Protein AF-A0A7S3IF68-F1 (afdb_monomer)

pLDDT: mean 90.4, std 16.05, range [33.84, 98.62]

Organism: NCBI:txid197538

Solvent-accessible surface area (backbone atoms only — not comparable to full-atom values): 8058 Å² total; per-residue (Å²): 112,48,78,44,97,86,57,27,38,36,46,51,42,72,51,96,93,30,43,21,48,57,33,36,39,38,42,70,85,66,21,35,43,34,28,32,25,55,80,65,42,53,31,37,77,64,25,38,39,37,39,54,91,62,58,28,28,38,41,24,22,25,54,96,71,25,38,25,48,69,28,38,36,23,40,52,85,76,47,31,39,38,41,28,26,26,50,82,66,24,40,22,47,60,34,38,41,37,39,77,86,22,44,31,44,33,34,37,25,53,84,61,39,81,45,85,76,69,49,76,50,72,55,81,54,62,70,60,48,51,50,55,52,52,59,45,65,49,90,59,84,72,83,76,75,78,83,84,80,88,79,134

Foldseek 3Di:
DDQDPQRKDKDADDDPNFHAQWIKIAHPLGKIKTAGDDRNFGWDAFIWTADPVQRKIKTGGDDRNEAAQWIWIQGPVQRKIKTGGDDRNEHAQWIWIAHLQFKIWTAGDDRNDHDDDIDIDGDPDNVVSVVVSCVSSDPDPPVVPPPPDDDD

Sequence (152 aa):
MLLYPNGDIYFGQQSQFTKHGYGKLIKISGGFLEGTWDEDKFSGSHCRIFDEETGNLYVGPIEEGKKSGHGRLYDAENDEVYEGEFENDKKSGEGRLIKRNGQILKGNFHNNFLEGNVTKDTITNKKQIDVIFTNAKAQNNLYLAVNKEGGQ

Secondary structure (DSSP, 8-state):
-EE-TTS-EEEEEEETTEEEEEEEEE-TTS-EEEEEEETTEEEEEEEEEE-TTT--EEEEEEETTEE-EEEEEEETTTTEEEEEEEETTEEEEEEEEEETTSEEEEEEEETTEEEEEEEEEE---HHHHHHHHHHHT--SSGGGSSS-----

Radius of gyration: 16.96 Å; Cα contacts (8 Å, |Δi|>4): 343; chains: 1; bounding box: 49×30×43 Å

InterPro domains:
  IPR003409 MORN repeat [PF02493] (19-31)
  IPR003409 MORN repeat [PF02493] (63-76)
  IPR003409 MORN repeat [PF02493] (82-103)
  IPR003409 MORN repeat [SM00698] (8-29)
  IPR003409 MORN repeat [SM00698] (56-77)
  IPR003409 MORN repeat [SM00698] (80-101)

Mean predicted aligned error: 6.04 Å

Nearest PDB structures (foldseek):
  6t4d-assembly1_A-2  TM=9.020E-01  e=1.162E-09  Plasmodium falciparum
  6t69-assembly1_A-2  TM=8.379E-01  e=1.528E-09  Toxoplasma gondii VEG
  7jtk-assembly1_T  TM=9.045E-01  e=2.223E-08  Chlamydomonas reinhardtii
  7sqc-assembly1_V0  TM=8.569E-01  e=7.004E-08  Chlamydomonas reinhardtii
  7jr9-assembly1_E  TM=8.753E-01  e=3.811E-07  Chlamydomonas reinhardtii

Structure (mmCIF, N/CA/C/O backbone):
data_AF-A0A7S3IF68-F1
#
_entry.id   AF-A0A7S3IF68-F1
#
loop_
_atom_site.group_PDB
_atom_site.id
_atom_site.type_symbol
_atom_site.label_atom_id
_atom_site.label_alt_id
_atom_site.label_comp_id
_atom_site.label_asym_id
_atom_site.label_entity_id
_atom_site.label_seq_id
_ato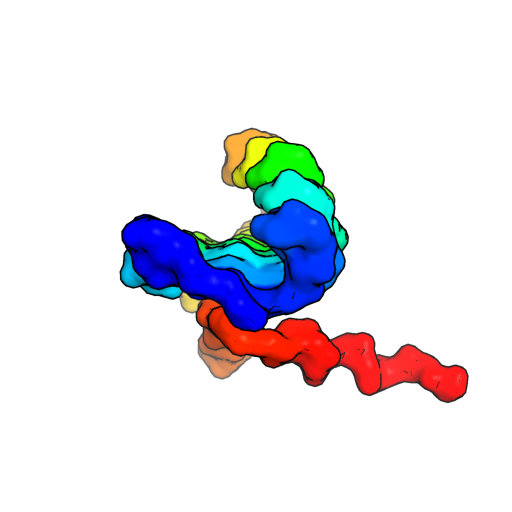m_site.pdbx_PDB_ins_code
_atom_site.Cartn_x
_atom_site.Cartn_y
_atom_site.Cartn_z
_atom_site.occupancy
_atom_site.B_iso_or_equiv
_atom_site.auth_seq_id
_atom_site.auth_comp_id
_atom_site.auth_asym_id
_atom_site.auth_atom_id
_atom_site.pdbx_PDB_model_num
ATOM 1 N N . MET A 1 1 ? 7.267 -11.059 -21.637 1.00 83.31 1 MET A N 1
ATOM 2 C CA . MET A 1 1 ? 7.874 -11.234 -20.297 1.00 83.31 1 MET A CA 1
ATOM 3 C C . MET A 1 1 ? 9.318 -10.761 -20.372 1.00 83.31 1 MET A C 1
ATOM 5 O O . MET A 1 1 ? 9.945 -11.039 -21.386 1.00 83.31 1 MET A O 1
ATOM 9 N N . LEU A 1 2 ? 9.820 -10.038 -19.369 1.00 85.94 2 LEU A N 1
ATOM 10 C CA . LEU A 1 2 ? 11.242 -9.692 -19.210 1.00 85.94 2 LEU A CA 1
ATOM 11 C C . LEU A 1 2 ? 11.742 -10.270 -17.887 1.00 85.94 2 LEU A C 1
ATOM 13 O O . LEU A 1 2 ? 11.037 -10.163 -16.887 1.00 85.94 2 LEU A O 1
ATOM 17 N N . LEU A 1 3 ? 12.935 -10.861 -17.890 1.00 90.00 3 LEU A N 1
ATOM 18 C CA . LEU A 1 3 ? 13.648 -11.292 -16.689 1.00 90.00 3 LEU A CA 1
ATOM 19 C C . LEU A 1 3 ? 14.854 -10.371 -16.508 1.00 90.00 3 LEU A C 1
ATOM 21 O O . LEU A 1 3 ? 15.701 -10.286 -17.398 1.00 90.00 3 LEU A O 1
ATOM 25 N N . TYR A 1 4 ? 14.913 -9.673 -15.382 1.00 89.00 4 TYR A N 1
ATOM 26 C CA . TYR A 1 4 ? 16.005 -8.764 -15.063 1.00 89.00 4 TYR A CA 1
ATOM 27 C C . TYR A 1 4 ? 17.165 -9.510 -14.385 1.00 89.00 4 TYR A C 1
ATOM 29 O O . TYR A 1 4 ? 16.940 -10.523 -13.722 1.00 89.00 4 TYR A O 1
ATOM 37 N N . PRO A 1 5 ? 18.415 -9.015 -14.493 1.00 93.06 5 PRO A N 1
ATOM 38 C CA . PRO A 1 5 ? 19.575 -9.650 -13.857 1.00 93.06 5 PRO A CA 1
ATOM 39 C C . PRO A 1 5 ? 19.471 -9.789 -12.333 1.00 93.06 5 PRO A C 1
ATOM 41 O O . PRO A 1 5 ? 20.083 -10.682 -11.758 1.00 93.06 5 PRO A O 1
ATOM 44 N N . ASN A 1 6 ? 18.694 -8.921 -11.680 1.00 91.69 6 ASN A N 1
ATOM 45 C CA . ASN A 1 6 ? 18.418 -8.991 -10.244 1.00 91.69 6 ASN A CA 1
ATOM 46 C C . ASN A 1 6 ? 17.374 -10.065 -9.872 1.00 91.69 6 ASN A C 1
ATOM 48 O O . ASN A 1 6 ? 17.084 -10.232 -8.693 1.00 91.69 6 ASN A O 1
ATOM 52 N N . GLY A 1 7 ? 16.819 -10.782 -10.854 1.00 93.25 7 GLY A N 1
ATOM 53 C CA . GLY A 1 7 ? 15.803 -11.814 -10.660 1.00 93.25 7 GLY A CA 1
ATOM 54 C C . GLY A 1 7 ? 14.359 -11.316 -10.735 1.00 93.25 7 GLY A C 1
ATOM 55 O O . GLY A 1 7 ? 13.446 -12.138 -10.677 1.00 93.25 7 GLY A O 1
ATOM 56 N N . ASP A 1 8 ? 14.128 -10.010 -10.901 1.00 95.50 8 ASP A N 1
ATOM 57 C CA . ASP A 1 8 ? 12.778 -9.469 -11.058 1.00 95.50 8 ASP A CA 1
ATOM 58 C C . ASP A 1 8 ? 12.175 -9.876 -12.406 1.00 95.50 8 ASP A C 1
ATOM 60 O O . ASP A 1 8 ? 12.866 -10.000 -13.422 1.00 95.50 8 ASP A O 1
ATOM 64 N N . ILE A 1 9 ? 10.855 -10.041 -12.434 1.00 94.62 9 ILE A N 1
ATOM 65 C CA . ILE A 1 9 ? 10.129 -10.487 -13.622 1.00 94.62 9 ILE A CA 1
ATOM 66 C C . ILE A 1 9 ? 9.055 -9.473 -13.976 1.00 94.62 9 ILE A C 1
ATOM 68 O O . ILE A 1 9 ? 8.224 -9.115 -13.149 1.00 94.62 9 ILE A O 1
ATOM 72 N N . TYR A 1 10 ? 9.018 -9.051 -15.235 1.00 93.50 10 TYR A N 1
ATOM 73 C CA . TYR A 1 10 ? 7.978 -8.173 -15.756 1.00 93.50 10 TYR A CA 1
ATOM 74 C C . TYR A 1 10 ? 7.080 -8.869 -16.784 1.00 93.50 10 TYR A C 1
ATOM 76 O O . TYR A 1 10 ? 7.548 -9.467 -17.760 1.00 93.50 10 TYR A O 1
ATOM 84 N N . PHE A 1 11 ? 5.771 -8.718 -16.604 1.00 93.25 11 PHE A N 1
ATOM 85 C CA . PHE A 1 11 ? 4.714 -9.149 -17.515 1.00 93.25 11 PHE A CA 1
ATOM 86 C C . PHE A 1 11 ? 3.938 -7.927 -18.005 1.00 93.25 11 PHE A C 1
ATOM 88 O O . PHE A 1 11 ? 3.200 -7.321 -17.240 1.00 93.25 11 PHE A O 1
ATOM 95 N N . GLY A 1 12 ? 4.063 -7.563 -19.276 1.00 91.94 12 GLY A N 1
ATOM 96 C CA . GLY A 1 12 ? 3.358 -6.406 -19.822 1.00 91.94 12 GLY A CA 1
ATOM 97 C C . GLY A 1 12 ? 3.815 -6.069 -21.229 1.00 91.94 12 GLY A C 1
ATOM 98 O O . GLY A 1 12 ? 4.546 -6.853 -21.850 1.00 91.94 12 GLY A O 1
ATOM 99 N N . GLN A 1 13 ? 3.366 -4.916 -21.721 1.00 89.38 13 GLN A N 1
ATOM 100 C CA . GLN A 1 13 ? 3.767 -4.423 -23.035 1.00 89.38 13 GLN A CA 1
ATOM 101 C C . GLN A 1 13 ? 5.220 -3.931 -22.990 1.00 89.38 13 GLN A C 1
ATOM 103 O O . GLN A 1 13 ? 5.778 -3.609 -21.940 1.00 89.38 13 GLN A O 1
ATOM 108 N N . GLN A 1 14 ? 5.879 -3.961 -24.141 1.00 85.88 14 GLN A N 1
ATOM 109 C CA . GLN A 1 14 ? 7.293 -3.629 -24.263 1.00 85.88 14 GLN A CA 1
ATOM 110 C C . GLN A 1 14 ? 7.472 -2.764 -25.501 1.00 85.88 14 GLN A C 1
ATOM 112 O O . GLN A 1 14 ? 6.858 -3.033 -26.534 1.00 85.88 14 GLN A O 1
ATOM 117 N N . SER A 1 15 ? 8.326 -1.755 -25.400 1.00 86.00 15 SER A N 1
ATOM 118 C CA . SER A 1 15 ? 8.754 -0.938 -26.532 1.00 86.00 15 SER A CA 1
ATOM 119 C C . SER A 1 15 ? 10.243 -0.675 -26.383 1.00 86.00 15 SER A C 1
ATOM 121 O O . SER A 1 15 ? 10.687 -0.355 -25.291 1.00 86.00 15 SER A O 1
ATOM 123 N N . GLN A 1 16 ? 11.031 -0.870 -27.443 1.00 82.00 16 GLN A N 1
ATOM 124 C CA . GLN A 1 16 ? 12.480 -0.600 -27.439 1.00 82.00 16 GLN A CA 1
ATOM 125 C C . GLN A 1 16 ? 13.231 -1.139 -26.199 1.00 82.00 16 GLN A C 1
ATOM 127 O O . GLN A 1 16 ? 14.092 -0.468 -25.641 1.00 82.00 16 GLN A O 1
ATOM 132 N N . PHE A 1 17 ? 12.910 -2.366 -25.774 1.00 81.25 17 PHE A N 1
ATOM 133 C CA . PHE A 1 17 ? 13.511 -3.043 -24.612 1.00 81.25 17 PHE A CA 1
ATOM 134 C C . PHE A 1 17 ? 13.198 -2.438 -23.229 1.00 81.25 17 PHE A C 1
ATOM 136 O O . PHE A 1 17 ? 13.738 -2.921 -22.235 1.00 81.25 17 PHE A O 1
ATOM 143 N N . THR A 1 18 ? 12.293 -1.462 -23.135 1.00 87.25 18 THR A N 1
ATOM 144 C CA . THR A 1 18 ? 11.797 -0.906 -21.865 1.00 87.25 18 THR A CA 1
ATOM 145 C C . THR A 1 18 ? 10.365 -1.365 -21.572 1.00 87.25 18 THR A C 1
ATOM 147 O O . THR A 1 18 ? 9.634 -1.837 -22.458 1.00 87.25 18 THR A O 1
ATOM 150 N N . LYS A 1 19 ? 9.956 -1.271 -20.299 1.00 89.88 19 LYS A N 1
ATOM 151 C CA . LYS A 1 19 ? 8.565 -1.504 -19.880 1.00 89.88 19 LYS A CA 1
ATOM 152 C C . LYS A 1 19 ? 7.682 -0.395 -20.439 1.00 89.88 19 LYS A C 1
ATOM 154 O O . LYS A 1 19 ? 8.001 0.781 -20.275 1.00 89.88 19 LYS A O 1
ATOM 159 N N . HIS A 1 20 ? 6.561 -0.775 -21.043 1.00 92.94 20 HIS A N 1
ATOM 160 C CA . HIS A 1 20 ? 5.616 0.170 -21.623 1.00 92.94 20 HIS A CA 1
ATOM 161 C C . HIS A 1 20 ? 4.173 -0.314 -21.434 1.00 92.94 20 HIS A C 1
ATOM 163 O O . HIS A 1 20 ? 3.925 -1.505 -21.256 1.00 92.94 20 HIS A O 1
ATOM 169 N N . GLY A 1 21 ? 3.209 0.603 -21.488 1.00 93.06 21 GLY A N 1
ATOM 170 C CA . GLY A 1 21 ? 1.788 0.301 -21.345 1.00 93.06 21 GLY A CA 1
ATOM 171 C C . GLY A 1 21 ? 1.455 -0.383 -20.019 1.00 93.06 21 GLY A C 1
ATOM 172 O O . GLY A 1 21 ? 2.162 -0.247 -19.025 1.00 93.06 21 GLY A O 1
ATOM 173 N N . TYR A 1 22 ? 0.350 -1.125 -19.976 1.00 94.06 22 TYR A N 1
ATOM 174 C CA . TYR A 1 22 ? -0.034 -1.831 -18.754 1.00 94.06 22 TYR A CA 1
ATOM 175 C C . TYR A 1 22 ? 0.843 -3.067 -18.520 1.00 94.06 22 TYR A C 1
ATOM 177 O O . TYR A 1 22 ? 1.079 -3.863 -19.437 1.00 94.06 22 TYR A O 1
ATOM 185 N N . GLY A 1 23 ? 1.280 -3.265 -17.277 1.00 94.50 23 GLY A N 1
ATOM 186 C CA . GLY A 1 23 ? 2.041 -4.443 -16.890 1.00 94.50 23 GLY A CA 1
ATOM 187 C C . GLY A 1 23 ? 2.260 -4.591 -15.390 1.00 94.50 23 GLY A C 1
ATOM 188 O O . GLY A 1 23 ? 1.985 -3.693 -14.593 1.00 94.50 23 GLY A O 1
ATOM 189 N N . LYS A 1 24 ? 2.795 -5.751 -15.019 1.00 95.44 24 LYS A N 1
ATOM 190 C CA . LYS A 1 24 ? 3.098 -6.171 -13.657 1.00 95.44 24 LYS A CA 1
ATOM 191 C C . LYS A 1 24 ? 4.571 -6.539 -13.527 1.00 95.44 24 LYS A C 1
ATOM 193 O O . LYS A 1 24 ? 5.038 -7.466 -14.184 1.00 95.44 24 LYS A O 1
ATOM 198 N N . LEU A 1 25 ? 5.283 -5.823 -12.666 1.00 95.50 25 LEU A N 1
ATOM 199 C CA . LEU A 1 25 ? 6.625 -6.149 -12.198 1.00 95.50 25 LEU A CA 1
ATOM 200 C C . LEU A 1 25 ? 6.508 -6.928 -10.886 1.00 95.50 25 LEU A C 1
ATOM 202 O O . LEU A 1 25 ? 5.930 -6.428 -9.925 1.00 95.50 25 LEU A O 1
ATOM 206 N N . ILE A 1 26 ? 7.058 -8.132 -10.848 1.00 95.44 26 ILE A N 1
ATOM 207 C CA . ILE A 1 26 ? 7.184 -8.977 -9.663 1.00 95.44 26 ILE A CA 1
ATOM 208 C C . ILE A 1 26 ? 8.637 -8.900 -9.217 1.00 95.44 26 ILE A C 1
ATOM 210 O O . ILE A 1 26 ? 9.542 -9.211 -9.995 1.00 95.44 26 ILE A O 1
ATOM 214 N N . LYS A 1 27 ? 8.852 -8.471 -7.977 1.00 95.19 27 LYS A N 1
ATOM 215 C CA . LYS A 1 27 ? 10.178 -8.422 -7.374 1.00 95.19 27 LYS A CA 1
ATOM 216 C C . LYS A 1 27 ? 10.551 -9.801 -6.856 1.00 95.19 27 LYS A C 1
ATOM 218 O O . LYS A 1 27 ? 9.704 -10.480 -6.278 1.00 95.19 27 LYS A O 1
ATOM 223 N N . ILE A 1 28 ? 11.818 -10.189 -6.974 1.00 94.38 28 ILE A N 1
ATOM 224 C CA . ILE A 1 28 ? 12.299 -11.449 -6.380 1.00 94.38 28 ILE A CA 1
ATOM 225 C C . ILE A 1 28 ? 12.137 -11.473 -4.854 1.00 94.38 28 ILE A C 1
ATOM 227 O O . ILE A 1 28 ? 12.025 -12.541 -4.260 1.00 94.38 28 ILE A O 1
ATOM 231 N N . SER A 1 29 ? 12.072 -10.294 -4.224 1.00 92.31 29 SER A N 1
ATOM 232 C CA . SER A 1 29 ? 11.779 -10.171 -2.800 1.00 92.31 29 SER A CA 1
ATOM 233 C C . SER A 1 29 ? 10.364 -10.614 -2.428 1.00 92.31 29 SER A C 1
ATOM 235 O O . SER A 1 29 ? 10.158 -10.891 -1.262 1.00 92.31 29 SER A O 1
ATOM 237 N N . GLY A 1 30 ? 9.416 -10.691 -3.373 1.00 92.38 30 GLY A N 1
ATOM 238 C CA . GLY A 1 30 ? 8.014 -11.081 -3.145 1.00 92.38 30 GLY A CA 1
ATOM 239 C C . GLY A 1 30 ? 6.996 -9.983 -3.479 1.00 92.38 30 GLY A C 1
ATOM 240 O O . GLY A 1 30 ? 5.853 -10.273 -3.833 1.00 92.38 30 GLY A O 1
ATOM 241 N N . GLY A 1 31 ? 7.418 -8.714 -3.449 1.00 96.19 31 GLY A N 1
ATOM 242 C CA . GLY A 1 31 ? 6.558 -7.566 -3.748 1.00 96.19 31 GLY A CA 1
ATOM 243 C C . GLY A 1 31 ? 6.176 -7.451 -5.229 1.00 96.19 31 GLY A C 1
ATOM 244 O O . GLY A 1 31 ? 6.773 -8.086 -6.101 1.00 96.19 31 GLY A O 1
ATOM 245 N N . PHE A 1 32 ? 5.214 -6.584 -5.553 1.00 96.44 32 PHE A N 1
ATOM 246 C CA . PHE A 1 32 ? 4.882 -6.285 -6.950 1.00 96.44 32 PHE A CA 1
ATOM 247 C C . PHE A 1 32 ? 4.414 -4.848 -7.184 1.00 96.44 32 PHE A C 1
ATOM 249 O O . PHE A 1 32 ? 3.907 -4.181 -6.283 1.00 96.44 32 PHE A O 1
ATOM 256 N N . LEU A 1 33 ? 4.550 -4.402 -8.434 1.00 96.25 33 LEU A N 1
ATOM 257 C CA . LEU A 1 33 ? 3.974 -3.172 -8.972 1.00 96.25 33 LEU A CA 1
ATOM 258 C C . LEU A 1 33 ? 3.160 -3.531 -10.215 1.00 96.25 33 LEU A C 1
ATOM 260 O O . LEU A 1 33 ? 3.697 -4.096 -11.163 1.00 96.25 33 LEU A O 1
ATOM 264 N N . GLU A 1 34 ? 1.872 -3.224 -10.220 1.00 96.06 34 GLU A N 1
ATOM 265 C CA . GLU A 1 34 ? 0.949 -3.506 -11.322 1.00 96.06 34 GLU A CA 1
ATOM 266 C C . GLU A 1 34 ? 0.217 -2.219 -11.703 1.00 96.06 34 GLU A C 1
ATOM 268 O O . GLU A 1 34 ? -0.371 -1.573 -10.841 1.00 96.06 34 GLU A O 1
ATOM 273 N N . G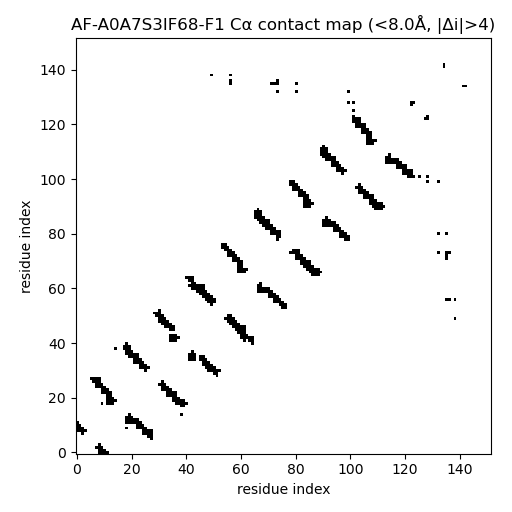LY A 1 35 ? 0.287 -1.813 -12.970 1.00 95.38 35 GLY A N 1
ATOM 274 C CA . GLY A 1 35 ? -0.165 -0.491 -13.415 1.00 95.38 35 GLY A CA 1
ATOM 275 C C . GLY A 1 35 ? 0.415 -0.113 -14.777 1.00 95.38 35 GLY A C 1
ATOM 276 O O . GLY A 1 35 ? 0.824 -0.992 -15.542 1.00 95.38 35 GLY A O 1
ATOM 277 N N . THR A 1 36 ? 0.446 1.184 -15.084 1.00 95.25 36 THR A N 1
ATOM 278 C CA . THR A 1 36 ? 0.957 1.692 -16.363 1.00 95.25 36 THR A CA 1
ATOM 279 C C . THR A 1 36 ? 2.452 2.001 -16.275 1.00 95.25 36 THR A C 1
ATOM 281 O O . THR A 1 36 ? 2.973 2.447 -15.253 1.00 95.25 36 THR A O 1
ATOM 284 N N . TRP A 1 37 ? 3.146 1.730 -17.372 1.00 94.56 37 TRP A N 1
ATOM 285 C CA . TRP A 1 37 ? 4.572 1.935 -17.548 1.00 94.56 37 TRP A CA 1
ATOM 286 C C . TRP A 1 37 ? 4.810 2.804 -18.781 1.00 94.56 37 TRP A C 1
ATOM 288 O O . TRP A 1 37 ? 4.195 2.579 -19.823 1.00 94.56 37 TRP A O 1
ATOM 298 N N . ASP A 1 38 ? 5.715 3.764 -18.669 1.00 93.19 38 ASP A N 1
ATOM 299 C CA . ASP A 1 38 ? 6.194 4.589 -19.778 1.00 93.19 38 ASP A CA 1
ATOM 300 C C . ASP A 1 38 ? 7.713 4.715 -19.668 1.00 93.19 38 ASP A C 1
ATOM 302 O O . ASP A 1 38 ? 8.217 5.296 -18.708 1.00 93.19 38 ASP A O 1
ATOM 306 N N . GLU A 1 39 ? 8.440 4.085 -20.592 1.00 91.00 39 GLU A N 1
ATOM 307 C CA . GLU A 1 39 ? 9.909 4.024 -20.584 1.00 91.00 39 GLU A CA 1
ATOM 308 C C . GLU A 1 39 ? 10.483 3.689 -19.191 1.00 91.00 39 GLU A C 1
ATOM 310 O O . GLU A 1 39 ? 11.273 4.434 -18.614 1.00 91.00 39 GLU A O 1
ATOM 315 N N . ASP A 1 40 ? 10.035 2.566 -18.617 1.00 90.75 40 ASP A N 1
ATOM 316 C CA . ASP A 1 40 ? 10.380 2.093 -17.263 1.00 90.75 40 ASP A CA 1
ATOM 317 C C . ASP A 1 40 ? 9.874 2.935 -16.076 1.00 90.75 40 ASP A C 1
ATOM 319 O O . ASP A 1 40 ? 10.015 2.494 -14.929 1.00 90.75 40 ASP A O 1
ATOM 323 N N . LYS A 1 41 ? 9.211 4.073 -16.304 1.00 92.88 41 LYS A N 1
ATOM 324 C CA . LYS A 1 41 ? 8.560 4.863 -15.248 1.00 92.88 41 LYS A CA 1
ATOM 325 C C . LYS A 1 41 ? 7.184 4.290 -14.934 1.00 92.88 41 LYS A C 1
ATOM 327 O O . LYS A 1 41 ? 6.365 4.105 -15.827 1.00 92.88 41 LYS A O 1
ATOM 332 N N . PHE A 1 42 ? 6.932 4.021 -13.657 1.00 95.25 42 PHE A N 1
ATOM 333 C CA . PHE A 1 42 ? 5.657 3.497 -13.174 1.00 95.25 42 PHE A CA 1
ATOM 334 C C . PHE A 1 42 ? 4.718 4.629 -12.754 1.00 95.25 42 PHE A C 1
ATOM 336 O O . PHE A 1 42 ? 5.069 5.440 -11.895 1.00 95.25 42 PHE A O 1
ATOM 343 N N . SER A 1 43 ? 3.524 4.672 -13.335 1.00 95.75 43 SER A N 1
ATOM 344 C CA . SER A 1 43 ? 2.493 5.664 -13.023 1.00 95.75 43 SER A CA 1
ATOM 345 C C . SER A 1 43 ? 1.111 5.173 -13.459 1.00 95.75 43 SER A C 1
ATOM 347 O O . SER A 1 43 ? 0.960 4.087 -14.018 1.00 95.75 43 SER A O 1
ATOM 349 N N . GLY A 1 44 ? 0.075 5.962 -13.197 1.00 94.50 44 GLY A N 1
ATOM 350 C CA . GLY A 1 44 ? -1.263 5.732 -13.732 1.00 94.50 44 GLY A CA 1
ATOM 351 C C . GLY A 1 44 ? -2.354 5.882 -12.686 1.00 94.50 44 GLY A C 1
ATOM 352 O O . GLY A 1 44 ? -2.099 5.931 -11.492 1.00 94.50 44 GLY A O 1
ATOM 353 N N . SER A 1 45 ? -3.602 5.936 -13.144 1.00 93.50 45 SER A N 1
ATOM 354 C CA . SER A 1 45 ? -4.773 6.163 -12.288 1.00 93.50 45 SER A CA 1
ATOM 355 C C . SER A 1 45 ? -5.242 4.926 -11.516 1.00 93.50 45 SER A C 1
ATOM 357 O O . SER A 1 45 ? -6.069 5.046 -10.617 1.00 93.50 45 SER A O 1
ATOM 359 N N . HIS A 1 46 ? -4.768 3.734 -11.886 1.00 93.56 46 HIS A N 1
ATOM 360 C CA . HIS A 1 46 ? -5.114 2.456 -11.261 1.00 93.56 46 HIS A CA 1
ATOM 361 C C . HIS A 1 46 ? -3.865 1.589 -11.140 1.00 93.56 46 HIS A C 1
ATOM 363 O O . HIS A 1 46 ? -3.569 0.755 -11.999 1.00 93.56 46 HIS A O 1
ATOM 369 N N . CYS A 1 47 ? -3.145 1.792 -10.047 1.00 95.62 47 CYS A N 1
ATOM 370 C CA . CYS A 1 47 ? -1.954 1.043 -9.703 1.00 95.62 47 CYS A CA 1
ATOM 371 C C . CYS A 1 47 ? -2.208 0.175 -8.473 1.00 95.62 47 CYS A C 1
ATOM 373 O O . CYS A 1 47 ? -3.021 0.500 -7.607 1.00 95.62 47 CYS A O 1
ATOM 375 N N . ARG A 1 48 ? -1.490 -0.941 -8.392 1.00 96.44 48 ARG A N 1
ATOM 376 C CA . ARG A 1 48 ? -1.464 -1.838 -7.242 1.00 96.44 48 ARG A CA 1
ATOM 377 C C . ARG A 1 48 ? -0.017 -2.057 -6.849 1.00 96.44 48 ARG A C 1
ATOM 379 O O . ARG A 1 48 ? 0.791 -2.465 -7.683 1.00 96.44 48 ARG A O 1
ATOM 386 N N . ILE A 1 49 ? 0.301 -1.776 -5.595 1.00 97.12 49 ILE A N 1
ATOM 387 C CA . ILE A 1 49 ? 1.656 -1.908 -5.065 1.00 97.12 49 ILE A CA 1
ATOM 388 C C . ILE A 1 49 ? 1.582 -2.760 -3.815 1.00 97.12 49 ILE A C 1
ATOM 390 O O . ILE A 1 49 ? 0.949 -2.365 -2.836 1.00 97.12 49 ILE A O 1
ATOM 394 N N . PHE A 1 50 ? 2.233 -3.914 -3.867 1.00 97.44 50 PHE A N 1
ATOM 395 C CA . PHE A 1 50 ? 2.448 -4.757 -2.707 1.00 97.44 50 PHE A CA 1
ATOM 396 C C . 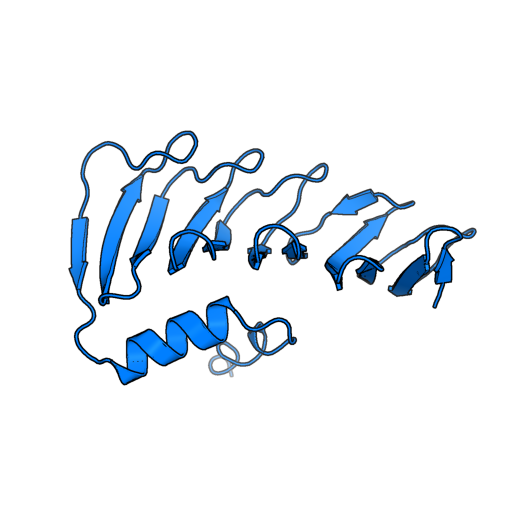PHE A 1 50 ? 3.914 -4.684 -2.308 1.00 97.44 50 PHE A C 1
ATOM 398 O O . PHE A 1 50 ? 4.805 -4.971 -3.115 1.00 97.44 50 PHE A O 1
ATOM 405 N N . ASP A 1 51 ? 4.141 -4.283 -1.070 1.00 96.81 51 ASP A N 1
ATOM 406 C CA . ASP A 1 51 ? 5.453 -4.259 -0.454 1.00 96.81 51 ASP A CA 1
ATOM 407 C C . ASP A 1 51 ? 5.577 -5.466 0.477 1.00 96.81 51 ASP A C 1
ATOM 409 O O . ASP A 1 51 ? 4.889 -5.533 1.491 1.00 96.81 51 ASP A O 1
ATOM 413 N N . GLU A 1 52 ? 6.424 -6.429 0.111 1.00 95.12 52 GLU A N 1
ATOM 414 C CA . GLU A 1 52 ? 6.632 -7.644 0.910 1.00 95.12 52 GLU A CA 1
ATOM 415 C C . GLU A 1 52 ? 7.265 -7.334 2.271 1.00 95.12 52 GLU A C 1
ATOM 417 O O . GLU A 1 52 ? 6.946 -8.000 3.250 1.00 95.12 52 GLU A O 1
ATOM 422 N N . GLU A 1 53 ? 8.137 -6.324 2.359 1.00 96.12 53 GLU A N 1
ATOM 423 C CA . GLU A 1 53 ? 8.859 -6.026 3.601 1.00 96.12 53 GLU A CA 1
ATOM 424 C C . GLU A 1 53 ? 7.902 -5.525 4.683 1.00 96.12 53 GLU A C 1
ATOM 426 O O . GLU A 1 53 ? 7.974 -5.947 5.837 1.00 96.12 53 GLU A O 1
ATOM 431 N N . THR A 1 54 ? 6.971 -4.652 4.294 1.00 96.88 54 THR A N 1
ATOM 432 C CA . THR A 1 54 ? 5.971 -4.096 5.210 1.00 96.88 54 THR A CA 1
ATOM 433 C C . THR A 1 54 ? 4.670 -4.892 5.234 1.00 96.88 54 THR A C 1
ATOM 435 O O . THR A 1 54 ? 3.888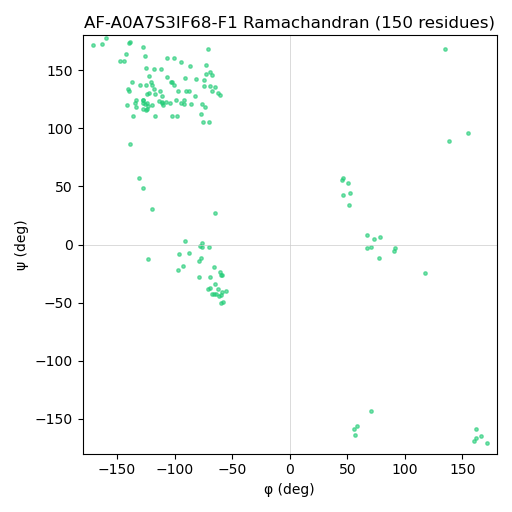 -4.740 6.163 1.00 96.88 54 THR A O 1
ATOM 438 N N . GLY A 1 55 ? 4.399 -5.723 4.224 1.00 96.56 55 GLY A N 1
ATOM 439 C CA . GLY A 1 55 ? 3.108 -6.383 4.010 1.00 96.56 55 GLY A CA 1
ATOM 440 C C . GLY A 1 55 ? 2.002 -5.445 3.503 1.00 96.56 55 GLY A C 1
ATOM 441 O O . GLY A 1 55 ? 0.845 -5.863 3.378 1.00 96.56 55 GLY A O 1
ATOM 442 N N . ASN A 1 56 ? 2.326 -4.182 3.216 1.00 98.00 56 ASN A N 1
ATOM 443 C CA . ASN A 1 56 ? 1.352 -3.172 2.827 1.00 98.00 56 ASN A CA 1
ATOM 444 C C . ASN A 1 56 ? 0.861 -3.382 1.395 1.00 98.00 56 ASN A C 1
ATOM 446 O O . ASN A 1 56 ? 1.636 -3.678 0.483 1.00 98.00 56 ASN A O 1
ATOM 450 N N . LEU A 1 57 ? -0.434 -3.149 1.182 1.00 97.88 57 LEU A N 1
ATOM 451 C CA . LEU A 1 57 ? -1.044 -3.186 -0.144 1.00 97.88 57 LEU A CA 1
ATOM 452 C C . LEU A 1 57 ? -1.754 -1.868 -0.432 1.00 97.88 57 LEU A C 1
ATOM 454 O O . LEU A 1 57 ? -2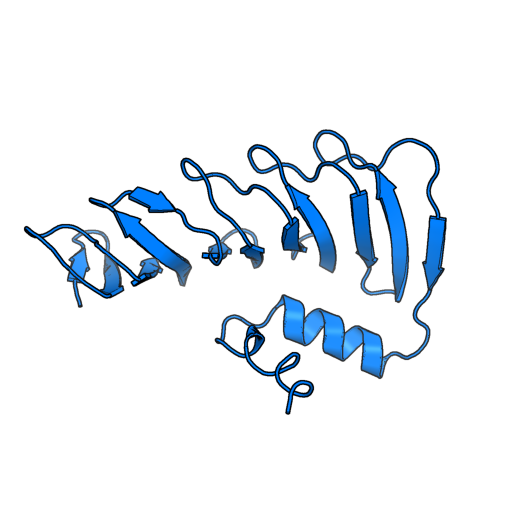.737 -1.519 0.220 1.00 97.88 57 LEU A O 1
ATOM 458 N N . TYR A 1 58 ? -1.261 -1.150 -1.434 1.00 98.19 58 TYR A N 1
ATOM 459 C CA . TYR A 1 58 ? -1.882 0.059 -1.957 1.00 98.19 58 TYR A CA 1
ATOM 460 C C . TYR A 1 58 ? -2.610 -0.223 -3.271 1.00 98.19 58 TYR A C 1
ATOM 462 O O . TYR A 1 58 ? -2.094 -0.940 -4.130 1.00 98.19 58 TYR A O 1
ATOM 470 N N . VAL A 1 59 ? -3.787 0.378 -3.433 1.00 97.56 59 VAL A N 1
ATOM 471 C CA . VAL A 1 59 ? -4.561 0.406 -4.676 1.00 97.56 59 VAL A CA 1
ATOM 472 C C . VAL A 1 59 ? -5.030 1.836 -4.927 1.00 97.56 59 VAL A C 1
ATOM 474 O O . VAL A 1 59 ? -5.793 2.375 -4.128 1.00 97.56 59 VAL A O 1
ATOM 477 N N . GLY A 1 60 ? -4.606 2.444 -6.029 1.00 96.94 60 GLY A N 1
ATOM 478 C CA . GLY A 1 60 ? -4.978 3.817 -6.370 1.00 96.94 60 GLY A CA 1
ATOM 479 C C . GLY A 1 60 ? -4.030 4.468 -7.379 1.00 96.94 60 GLY A C 1
ATOM 480 O O . GLY A 1 60 ? -3.223 3.761 -7.991 1.00 96.94 60 GLY A O 1
ATOM 481 N N . PRO A 1 61 ? -4.141 5.789 -7.585 1.00 97.88 61 PRO A N 1
ATOM 482 C CA . PRO A 1 61 ? -3.288 6.529 -8.504 1.00 97.88 61 PRO A CA 1
ATOM 483 C C . PRO A 1 61 ? -1.823 6.600 -8.056 1.00 97.88 61 PRO A C 1
ATOM 485 O O . PRO A 1 61 ? -1.504 6.698 -6.871 1.00 97.88 61 PRO A O 1
ATOM 488 N N . ILE A 1 62 ? -0.920 6.583 -9.033 1.00 98.12 62 ILE A N 1
ATOM 489 C CA . ILE A 1 62 ? 0.499 6.876 -8.854 1.00 98.12 62 ILE A CA 1
ATOM 490 C C . ILE A 1 62 ? 0.907 7.949 -9.854 1.00 98.12 62 ILE A C 1
ATOM 492 O O . ILE A 1 62 ? 0.820 7.746 -11.067 1.00 98.12 62 ILE A O 1
ATOM 496 N N . GLU A 1 63 ? 1.418 9.058 -9.342 1.00 96.12 63 GLU A N 1
ATOM 497 C CA . GLU A 1 63 ? 1.958 10.165 -10.123 1.00 96.12 63 GLU A CA 1
ATOM 498 C C . GLU A 1 63 ? 3.405 10.401 -9.703 1.00 96.12 63 GLU A C 1
ATOM 500 O O . GLU A 1 63 ? 3.726 10.435 -8.517 1.00 96.12 63 GLU A O 1
ATOM 505 N N . GLU A 1 64 ? 4.304 10.482 -10.687 1.00 91.56 64 GLU A N 1
ATOM 506 C CA . GLU A 1 64 ? 5.750 10.641 -10.456 1.00 91.56 64 GLU A CA 1
ATOM 507 C C . GLU A 1 64 ? 6.341 9.613 -9.466 1.00 91.56 64 GLU A C 1
ATOM 509 O O . GLU A 1 64 ? 7.258 9.902 -8.699 1.00 91.56 64 GLU A O 1
ATOM 514 N N . GLY A 1 65 ? 5.806 8.387 -9.481 1.00 91.62 65 GLY A N 1
ATOM 515 C CA . GLY A 1 65 ? 6.237 7.300 -8.603 1.00 91.62 65 GLY A CA 1
ATOM 516 C C . GLY A 1 65 ? 5.698 7.366 -7.170 1.00 91.62 65 GLY A C 1
ATOM 517 O O . GLY A 1 65 ? 6.098 6.533 -6.360 1.00 91.62 65 GLY A O 1
ATOM 518 N N . LYS A 1 66 ? 4.789 8.298 -6.858 1.00 96.94 66 LYS A N 1
ATOM 519 C CA . LYS A 1 66 ? 4.191 8.475 -5.527 1.00 96.94 66 LYS A CA 1
ATOM 520 C C . LYS A 1 66 ? 2.683 8.265 -5.541 1.00 96.94 66 LYS A C 1
ATOM 522 O O . LYS A 1 66 ? 2.027 8.567 -6.534 1.00 96.94 66 LYS A O 1
ATOM 527 N N . LYS A 1 67 ? 2.115 7.807 -4.423 1.00 98.25 67 LYS A N 1
ATOM 528 C CA . LYS A 1 67 ? 0.655 7.711 -4.228 1.00 98.25 67 LYS A CA 1
ATOM 529 C C . LYS A 1 67 ? 0.042 9.101 -4.302 1.00 98.25 67 LYS A C 1
ATOM 531 O O . LYS A 1 67 ? 0.506 10.017 -3.612 1.00 98.25 67 LYS A O 1
ATOM 536 N N . SER A 1 68 ? -1.008 9.230 -5.099 1.00 98.38 68 SER A N 1
ATOM 537 C CA . SER A 1 68 ? -1.775 10.463 -5.241 1.00 98.38 68 SER A CA 1
ATOM 538 C C . SER A 1 68 ? -3.266 10.172 -5.392 1.00 98.38 68 SER A C 1
ATOM 540 O O . SER A 1 68 ? -3.655 9.033 -5.648 1.00 98.38 68 SER A O 1
ATOM 542 N N . GLY A 1 69 ? -4.102 11.193 -5.192 1.00 98.06 69 GLY A N 1
ATOM 543 C CA . GLY A 1 69 ? -5.555 11.114 -5.330 1.00 98.06 69 GLY A CA 1
ATOM 544 C C . GLY A 1 69 ? -6.209 10.049 -4.444 1.00 98.06 69 GLY A C 1
ATOM 545 O O . GLY A 1 69 ? -5.612 9.525 -3.501 1.00 98.06 69 GLY A O 1
ATOM 546 N N . HIS A 1 70 ? -7.453 9.698 -4.757 1.00 98.25 70 HIS A N 1
ATOM 547 C CA . HIS A 1 70 ? -8.213 8.763 -3.937 1.00 98.25 70 HIS A CA 1
ATOM 548 C C . HIS A 1 70 ? -7.725 7.313 -4.095 1.00 98.25 70 HIS A C 1
ATOM 550 O O . HIS A 1 70 ? -7.848 6.704 -5.161 1.00 98.25 70 HIS A O 1
ATOM 556 N N . GLY A 1 71 ? -7.256 6.711 -3.001 1.00 97.56 71 GLY A N 1
ATOM 557 C CA . GLY A 1 71 ? -6.760 5.335 -2.964 1.00 97.56 71 GLY A CA 1
ATOM 558 C C . GLY A 1 71 ? -7.188 4.561 -1.718 1.00 97.56 71 GLY A C 1
ATOM 559 O O . GLY A 1 71 ? -7.787 5.095 -0.784 1.00 97.56 71 GLY A O 1
ATOM 560 N N . ARG A 1 72 ? -6.859 3.268 -1.696 1.00 98.12 72 ARG A N 1
ATOM 561 C CA . ARG A 1 72 ? -6.976 2.380 -0.534 1.00 98.12 72 ARG A CA 1
ATOM 562 C C . ARG A 1 72 ? -5.592 1.869 -0.149 1.00 98.12 72 ARG A C 1
ATOM 564 O O . ARG A 1 72 ? -4.847 1.401 -1.005 1.00 98.12 72 ARG A O 1
ATOM 571 N N . LEU A 1 73 ? -5.275 1.900 1.139 1.00 98.44 73 LEU A N 1
ATOM 572 C CA . LEU A 1 73 ? -4.074 1.301 1.715 1.00 98.44 73 LEU A CA 1
ATOM 573 C C . LEU A 1 73 ? -4.479 0.322 2.813 1.00 98.44 73 LEU A C 1
ATOM 575 O O . LEU A 1 73 ? -5.114 0.721 3.787 1.00 98.44 73 LEU A O 1
ATOM 579 N N . TYR A 1 74 ? -4.084 -0.936 2.668 1.00 98.44 74 TYR A N 1
ATOM 580 C CA . TYR A 1 74 ? -3.985 -1.849 3.796 1.00 98.44 74 TYR A CA 1
ATOM 581 C C . TYR A 1 74 ? -2.613 -1.678 4.450 1.00 98.44 74 TYR A C 1
ATOM 583 O O . TYR A 1 74 ? -1.587 -1.849 3.788 1.00 98.44 74 TYR A O 1
ATOM 591 N N . ASP A 1 75 ? -2.637 -1.316 5.727 1.00 97.94 75 ASP A N 1
ATOM 592 C CA . ASP A 1 75 ? -1.484 -1.202 6.609 1.00 97.94 75 ASP A CA 1
ATOM 593 C C . ASP A 1 75 ? -1.388 -2.487 7.437 1.00 97.94 75 ASP A C 1
ATOM 595 O O . ASP A 1 75 ? -2.256 -2.772 8.270 1.00 97.94 75 ASP A O 1
ATOM 599 N N . ALA A 1 76 ? -0.366 -3.291 7.161 1.00 97.31 76 ALA A N 1
ATOM 600 C CA . ALA A 1 76 ? -0.202 -4.587 7.797 1.00 97.31 76 ALA A CA 1
ATOM 601 C C . ALA A 1 76 ? 0.375 -4.501 9.211 1.00 97.31 76 ALA A C 1
ATOM 603 O O . ALA A 1 76 ? 0.057 -5.367 10.025 1.00 97.31 76 ALA A O 1
ATOM 604 N N . GLU A 1 77 ? 1.169 -3.469 9.509 1.00 97.38 77 GLU A N 1
ATOM 605 C CA . GLU A 1 77 ? 1.755 -3.250 10.833 1.00 97.38 77 GLU A CA 1
ATOM 606 C C . GLU A 1 77 ? 0.652 -3.000 11.865 1.00 97.38 77 GLU A C 1
ATOM 608 O O . GLU A 1 77 ? 0.659 -3.576 12.953 1.00 97.38 77 GLU A O 1
ATOM 613 N N . ASN A 1 78 ? -0.342 -2.194 11.486 1.00 97.31 78 ASN A N 1
ATOM 614 C CA . ASN A 1 78 ? -1.443 -1.819 12.371 1.00 97.31 78 ASN A CA 1
ATOM 615 C C . ASN A 1 78 ? -2.712 -2.687 12.197 1.00 97.31 78 ASN A C 1
ATOM 617 O O . ASN A 1 78 ? -3.647 -2.564 12.989 1.00 97.31 78 ASN A O 1
ATOM 621 N N . ASP A 1 79 ? -2.762 -3.560 11.179 1.00 97.38 79 ASP A N 1
ATOM 622 C CA . ASP A 1 79 ? -3.980 -4.233 10.679 1.00 97.38 79 ASP A CA 1
ATOM 623 C C . ASP A 1 79 ? -5.130 -3.221 10.516 1.00 97.38 79 ASP A C 1
ATOM 625 O O . ASP A 1 79 ? -6.219 -3.340 11.096 1.00 97.38 79 ASP A O 1
ATOM 629 N N . GLU A 1 80 ? -4.866 -2.194 9.706 1.00 98.12 80 GLU A N 1
ATOM 630 C CA . GLU A 1 80 ? -5.788 -1.097 9.408 1.00 98.12 80 GLU A CA 1
ATOM 631 C C . GLU A 1 80 ? -6.011 -0.948 7.900 1.00 98.12 80 GLU A C 1
ATOM 633 O O . GLU A 1 80 ? -5.157 -1.267 7.074 1.00 98.12 80 GLU A O 1
ATOM 638 N N . VAL A 1 81 ? -7.180 -0.433 7.524 1.00 98.50 81 VAL A N 1
ATOM 639 C CA . VAL A 1 81 ? -7.498 -0.068 6.141 1.00 98.50 81 VAL A CA 1
ATOM 640 C C . VAL A 1 81 ? -7.798 1.418 6.090 1.00 98.50 81 VAL A C 1
ATOM 642 O O . VAL A 1 81 ? -8.738 1.889 6.728 1.00 98.50 81 VAL A O 1
ATOM 645 N N . TYR A 1 82 ? -7.017 2.153 5.312 1.00 98.56 82 TYR A N 1
ATOM 646 C CA . TYR A 1 82 ? -7.301 3.536 4.966 1.00 98.56 82 TYR A CA 1
ATOM 647 C C . TYR A 1 82 ? -7.910 3.617 3.568 1.00 98.56 82 TYR A C 1
ATOM 649 O O . TYR A 1 82 ? -7.436 2.962 2.641 1.00 98.56 82 TYR A O 1
ATOM 657 N N . GLU A 1 83 ? -8.935 4.444 3.415 1.00 98.38 83 GLU A N 1
ATOM 658 C CA . GLU A 1 83 ? -9.513 4.835 2.132 1.00 98.38 83 GLU A CA 1
ATOM 659 C C . GLU A 1 83 ? -9.708 6.346 2.126 1.00 98.38 83 GLU A C 1
ATOM 661 O O . GLU A 1 83 ? -10.375 6.874 3.017 1.00 98.38 83 GLU A O 1
ATOM 666 N N . GLY A 1 84 ? -9.138 7.034 1.146 1.00 98.19 84 GLY A N 1
ATOM 667 C CA . GLY A 1 84 ? -9.201 8.488 1.061 1.00 98.19 84 GLY A CA 1
ATOM 668 C C . GLY A 1 84 ? -8.134 9.047 0.136 1.00 98.19 84 GLY A C 1
ATOM 669 O O . GLY A 1 84 ? -7.513 8.300 -0.626 1.00 98.19 84 GLY A O 1
ATOM 670 N N . GLU A 1 85 ? -7.934 10.358 0.207 1.00 98.50 85 GLU A N 1
ATOM 671 C CA . GLU A 1 85 ? -6.963 11.056 -0.631 1.00 98.50 85 GLU A CA 1
ATOM 672 C C . GLU A 1 85 ? -5.509 10.773 -0.212 1.00 98.50 85 GLU A C 1
ATOM 674 O O . GLU A 1 85 ? -5.163 10.572 0.956 1.00 98.50 85 GLU A O 1
ATOM 679 N N . PHE A 1 86 ? -4.633 10.752 -1.209 1.00 98.62 86 PHE A N 1
ATOM 680 C CA . PHE A 1 86 ? -3.193 10.701 -1.048 1.00 98.62 86 PHE A CA 1
ATOM 681 C C . PHE A 1 86 ? -2.555 11.894 -1.747 1.00 98.62 86 PHE A C 1
ATOM 683 O O . PHE A 1 86 ? -2.967 12.317 -2.825 1.00 98.62 86 PHE A O 1
ATOM 690 N N . GLU A 1 87 ? -1.485 12.402 -1.157 1.00 98.44 87 GLU A N 1
ATOM 691 C CA . GLU A 1 87 ? -0.630 13.408 -1.764 1.00 98.44 87 GLU A CA 1
ATOM 692 C C . GLU A 1 87 ? 0.819 13.094 -1.404 1.00 98.44 87 GLU A C 1
ATOM 694 O O . GLU A 1 87 ? 1.185 13.061 -0.227 1.00 98.44 87 GLU A O 1
ATOM 699 N N . ASN A 1 88 ? 1.655 12.862 -2.420 1.00 97.50 88 ASN A N 1
ATOM 700 C CA . ASN A 1 88 ? 3.079 12.577 -2.243 1.00 97.50 88 ASN A CA 1
ATOM 701 C C . ASN A 1 88 ? 3.344 11.455 -1.214 1.00 97.50 88 ASN A C 1
ATOM 703 O O . ASN A 1 88 ? 4.094 11.655 -0.258 1.00 97.50 88 ASN A O 1
ATOM 707 N N . ASP A 1 89 ? 2.703 10.295 -1.400 1.00 98.06 89 ASP A N 1
ATOM 708 C CA . ASP A 1 89 ? 2.776 9.105 -0.528 1.00 98.06 89 ASP A CA 1
ATOM 709 C C . ASP A 1 89 ? 2.106 9.214 0.846 1.00 98.06 89 ASP A C 1
ATOM 711 O O . ASP A 1 89 ? 2.064 8.226 1.586 1.00 98.06 89 ASP A O 1
ATOM 715 N N . LYS A 1 90 ? 1.537 10.371 1.186 1.00 98.50 90 LYS A N 1
ATOM 716 C CA . LYS A 1 90 ? 0.913 10.607 2.489 1.00 98.50 90 LYS A CA 1
ATOM 717 C C . LYS A 1 90 ? -0.602 10.624 2.377 1.00 98.50 90 LYS A C 1
ATOM 719 O O . LYS A 1 90 ? -1.133 11.157 1.410 1.00 98.50 90 LYS A O 1
ATOM 724 N N . LYS A 1 91 ? -1.291 10.106 3.397 1.00 98.56 91 LYS A N 1
ATOM 725 C CA . LYS A 1 91 ? -2.741 10.297 3.554 1.00 98.56 91 LYS A CA 1
ATOM 726 C C . LYS A 1 91 ? -3.003 11.797 3.688 1.00 98.56 91 LYS A C 1
ATOM 728 O O . LYS A 1 91 ? -2.365 12.464 4.516 1.00 98.56 91 LYS A O 1
ATOM 733 N N . SER A 1 92 ? -3.915 12.306 2.883 1.00 98.50 92 SER A N 1
ATOM 734 C CA . SER A 1 92 ? -4.308 13.708 2.833 1.00 98.50 92 SER A CA 1
ATOM 735 C C . SER A 1 92 ? -5.825 13.804 2.668 1.00 98.50 92 SER A C 1
ATOM 737 O O . SER A 1 92 ? -6.494 12.784 2.523 1.00 98.50 92 SER A O 1
ATOM 739 N N . GLY A 1 93 ? -6.378 15.015 2.739 1.00 98.06 93 GLY A N 1
ATOM 740 C CA . GLY A 1 93 ? -7.777 15.277 2.406 1.00 98.06 93 GLY A CA 1
ATOM 741 C C . GLY A 1 93 ? -8.785 14.438 3.198 1.00 98.06 93 GLY A C 1
ATOM 742 O O . GLY A 1 93 ? -8.510 13.911 4.277 1.00 98.06 93 GLY A O 1
ATOM 743 N N . GLU A 1 94 ? -9.992 14.308 2.663 1.00 98.00 94 GLU A N 1
ATOM 744 C CA . GLU A 1 94 ? -11.014 13.480 3.295 1.00 98.00 94 GLU A CA 1
ATOM 745 C C . GLU A 1 94 ? -10.660 11.992 3.200 1.00 98.00 94 GLU A C 1
ATOM 747 O O . GLU A 1 94 ? -10.255 11.478 2.156 1.00 98.00 94 GLU A O 1
ATOM 752 N N . GLY A 1 95 ? -10.847 11.272 4.305 1.00 98.00 95 GLY A N 1
ATOM 753 C CA . GLY A 1 95 ? -10.644 9.833 4.327 1.00 98.00 95 GLY A CA 1
ATOM 754 C C . GLY A 1 95 ? -11.284 9.144 5.522 1.00 98.00 95 GLY A C 1
ATOM 755 O O . GLY A 1 95 ? -11.787 9.768 6.464 1.00 98.00 95 GLY A O 1
ATOM 756 N N . ARG A 1 96 ? -11.246 7.814 5.487 1.00 98.12 96 ARG A N 1
ATOM 757 C CA . ARG A 1 96 ? -11.666 6.940 6.579 1.00 98.12 96 ARG A CA 1
ATOM 758 C C . ARG A 1 96 ? -10.607 5.894 6.889 1.00 98.12 96 ARG A C 1
ATOM 760 O O . ARG A 1 96 ? -10.060 5.261 5.992 1.00 98.12 96 ARG A O 1
ATOM 767 N N . LEU A 1 97 ? -10.371 5.683 8.176 1.00 98.50 97 LEU A N 1
ATOM 768 C CA . LEU A 1 97 ? -9.508 4.643 8.715 1.00 98.50 97 LEU A CA 1
ATOM 769 C C . LEU A 1 97 ? -10.371 3.605 9.429 1.00 98.50 97 LEU A C 1
ATOM 771 O O . LEU A 1 97 ? -11.122 3.947 10.342 1.00 98.50 97 LEU A O 1
ATOM 775 N N . ILE A 1 98 ? -10.268 2.352 9.009 1.00 98.38 98 ILE A N 1
ATOM 776 C CA . ILE A 1 98 ? -11.012 1.216 9.546 1.00 98.38 98 ILE A CA 1
ATOM 777 C C . ILE A 1 98 ? -10.020 0.318 10.276 1.00 98.38 98 ILE A C 1
ATOM 779 O O . ILE A 1 98 ? -9.068 -0.177 9.677 1.00 98.38 98 ILE A O 1
ATOM 783 N N . LYS A 1 99 ? -10.253 0.090 11.565 1.00 98.25 99 LYS A N 1
ATOM 784 C CA . LYS A 1 99 ? -9.428 -0.789 12.398 1.00 98.25 99 LYS A CA 1
ATOM 785 C C . LYS A 1 99 ? -10.008 -2.197 12.441 1.00 98.25 99 LYS A C 1
ATOM 787 O O . LYS A 1 99 ? -11.220 -2.380 12.291 1.00 98.25 99 LYS A O 1
ATOM 792 N N . ARG A 1 100 ? -9.176 -3.203 12.735 1.00 97.19 100 ARG A N 1
ATOM 793 C CA . ARG A 1 100 ? -9.638 -4.601 12.803 1.00 97.19 100 ARG A CA 1
ATOM 794 C C . ARG A 1 100 ? -10.735 -4.859 13.836 1.00 97.19 100 ARG A C 1
ATOM 796 O O . ARG A 1 100 ? -11.541 -5.770 13.673 1.00 97.19 100 ARG A O 1
ATOM 803 N N . ASN A 1 101 ? -10.802 -4.042 14.883 1.00 96.69 101 ASN A N 1
ATOM 804 C CA . ASN A 1 101 ? -11.851 -4.111 15.902 1.00 96.69 101 ASN A CA 1
ATOM 805 C C . ASN A 1 101 ? -13.209 -3.531 15.444 1.00 96.69 101 ASN A C 1
ATOM 807 O O . ASN A 1 101 ? -14.146 -3.502 16.238 1.00 96.69 101 ASN A O 1
ATOM 811 N N . GLY A 1 102 ? -13.319 -3.058 14.197 1.00 97.19 102 GLY A N 1
ATOM 812 C CA . GLY A 1 102 ? -14.539 -2.490 13.626 1.00 97.19 102 GLY A CA 1
ATOM 813 C C . GLY A 1 102 ? -14.691 -0.981 13.817 1.00 97.19 102 GLY A C 1
ATOM 814 O O . GLY A 1 102 ? -15.619 -0.404 13.254 1.00 97.19 102 GLY A O 1
ATOM 815 N N . GLN A 1 103 ? -13.803 -0.320 14.565 1.00 98.31 103 GLN A N 1
ATOM 816 C CA . GLN A 1 103 ? -13.819 1.135 14.701 1.00 98.31 103 GLN A CA 1
ATOM 817 C C . GLN A 1 103 ? -13.515 1.809 13.358 1.00 98.31 103 GLN A C 1
ATOM 819 O O . GLN A 1 103 ? -12.565 1.439 12.668 1.00 98.31 103 GLN A O 1
ATOM 824 N N . ILE A 1 104 ? -14.289 2.841 13.030 1.00 98.31 104 ILE A N 1
ATOM 825 C CA . ILE A 1 104 ? -14.070 3.715 11.883 1.00 98.31 104 ILE A CA 1
ATOM 826 C C . ILE A 1 104 ? -13.806 5.133 12.389 1.00 98.31 104 ILE A C 1
ATOM 828 O O . ILE A 1 104 ? -14.585 5.679 13.171 1.00 98.31 104 ILE A O 1
ATOM 832 N N . LEU A 1 105 ? -12.730 5.744 11.906 1.00 98.25 105 LEU A N 1
ATOM 833 C CA . LEU A 1 105 ? -12.417 7.157 12.105 1.00 98.25 105 LEU A CA 1
ATOM 834 C C . LEU A 1 105 ? -12.507 7.868 10.755 1.00 98.25 105 LEU A C 1
ATOM 836 O O . LEU A 1 105 ? -11.830 7.461 9.815 1.00 98.25 105 LEU A O 1
ATOM 840 N N . LYS A 1 106 ? -13.338 8.904 10.650 1.00 98.38 106 LYS A N 1
ATOM 841 C CA . LYS A 1 106 ? -13.515 9.707 9.432 1.00 98.38 106 LYS A CA 1
ATOM 842 C C . LYS A 1 106 ? -13.160 11.159 9.708 1.00 98.38 106 LYS A C 1
ATOM 844 O O . LYS A 1 106 ? -13.544 11.689 10.752 1.00 98.38 106 LYS A O 1
ATOM 849 N N . GLY A 1 107 ? -12.488 11.802 8.768 1.00 98.00 107 GLY A N 1
ATOM 850 C CA . GLY A 1 107 ? -12.169 13.223 8.845 1.00 98.00 107 GLY A CA 1
ATOM 851 C C . GLY A 1 107 ? -11.121 13.616 7.816 1.00 98.00 107 GLY A C 1
ATOM 852 O O . GLY A 1 107 ? -10.857 12.863 6.878 1.00 98.00 107 GLY A O 1
ATOM 853 N N . ASN A 1 108 ? -10.546 14.800 8.007 1.00 98.31 108 ASN A N 1
ATOM 854 C CA . ASN A 1 108 ? -9.510 15.326 7.133 1.00 98.31 108 ASN A CA 1
ATOM 855 C C . ASN A 1 108 ? -8.128 14.853 7.604 1.00 98.31 108 ASN A C 1
ATOM 857 O O . ASN A 1 108 ? -7.804 14.955 8.786 1.00 98.31 108 ASN A O 1
ATOM 861 N N . PHE A 1 109 ? -7.314 14.347 6.689 1.00 98.25 109 PHE A N 1
ATOM 862 C CA . PHE A 1 109 ? -5.944 13.934 6.933 1.00 98.25 109 PHE A CA 1
ATOM 863 C C . PHE A 1 109 ? -4.984 14.996 6.404 1.00 98.25 109 PHE A C 1
ATOM 865 O O . PHE A 1 109 ? -5.158 15.547 5.319 1.00 98.25 109 PHE A O 1
ATOM 872 N N . HIS A 1 110 ? -3.925 15.255 7.155 1.00 98.12 110 HIS A N 1
ATOM 873 C CA . HIS A 1 110 ? -2.816 16.081 6.721 1.00 98.12 110 HIS A CA 1
ATOM 874 C C . HIS A 1 110 ? -1.510 15.379 7.086 1.00 98.12 110 HIS A C 1
ATOM 876 O O . HIS A 1 110 ? -1.264 15.048 8.243 1.00 98.12 110 HIS A O 1
ATOM 882 N N . ASN A 1 111 ? -0.665 15.109 6.088 1.00 97.06 111 ASN A N 1
ATOM 883 C CA . ASN A 1 111 ? 0.626 14.450 6.289 1.00 97.06 111 ASN A CA 1
ATOM 884 C C . ASN A 1 111 ? 0.551 13.127 7.090 1.00 97.06 111 ASN A C 1
ATOM 886 O O . ASN A 1 111 ? 1.400 12.880 7.941 1.00 97.06 111 ASN A O 1
ATOM 890 N N . ASN A 1 112 ? -0.426 12.260 6.790 1.00 97.81 112 ASN A N 1
ATOM 891 C CA . ASN A 1 112 ? -0.751 11.011 7.509 1.00 97.81 112 ASN A CA 1
ATOM 892 C C . ASN A 1 112 ? -1.529 11.152 8.823 1.00 97.81 112 ASN A C 1
ATOM 894 O O . ASN A 1 112 ? -2.030 10.141 9.322 1.00 97.81 112 ASN A O 1
ATOM 898 N N . PHE A 1 113 ? -1.675 12.358 9.365 1.00 97.19 113 PHE A N 1
ATOM 899 C CA . PHE A 1 113 ? -2.351 12.579 10.637 1.00 97.19 113 PHE A CA 1
ATOM 900 C C . PHE A 1 113 ? -3.801 12.987 10.414 1.00 97.19 113 PHE A C 1
ATOM 902 O O . PHE A 1 113 ? -4.095 13.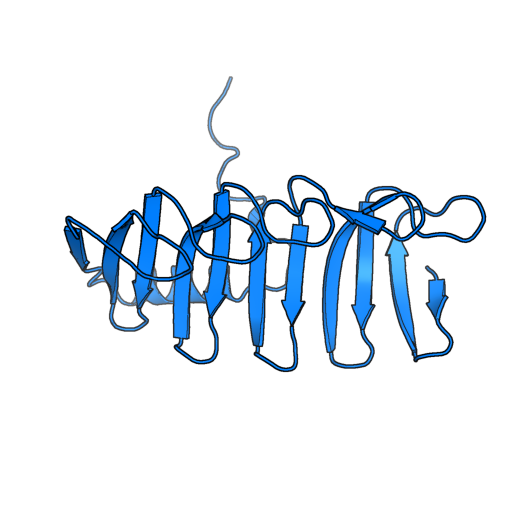849 9.595 1.00 97.19 113 PHE A O 1
ATOM 909 N N . LEU A 1 114 ? -4.711 12.346 11.142 1.00 96.88 114 LEU A N 1
ATOM 910 C CA . LEU A 1 114 ? -6.116 12.733 11.174 1.00 96.88 114 LEU A CA 1
ATOM 911 C C . LEU A 1 114 ? -6.265 13.988 12.042 1.00 96.88 114 LEU A C 1
ATOM 913 O O . LEU A 1 114 ? -5.929 13.959 13.227 1.00 96.88 114 LEU A O 1
ATOM 917 N N . GLU A 1 115 ? -6.786 15.063 11.462 1.00 93.69 115 GLU A N 1
ATOM 918 C CA . GLU A 1 115 ? -6.882 16.379 12.089 1.00 93.69 115 GLU A CA 1
ATOM 919 C C . GLU A 1 115 ? -8.316 16.931 12.072 1.00 93.69 115 GLU A C 1
ATOM 921 O O . GLU A 1 115 ? -9.191 16.498 11.316 1.00 93.69 115 GLU A O 1
ATOM 926 N N . GLY A 1 116 ? -8.558 17.928 12.926 1.00 92.50 116 GLY A N 1
ATOM 927 C CA . GLY A 1 116 ? -9.834 18.633 12.998 1.00 92.50 116 GLY A CA 1
ATOM 928 C C . GLY A 1 116 ? -10.972 17.789 13.576 1.00 92.50 116 GLY A C 1
ATOM 929 O O . GLY A 1 116 ? -10.799 17.030 14.532 1.00 92.50 116 GLY A O 1
ATOM 930 N N . ASN A 1 117 ? -12.173 17.975 13.026 1.00 93.69 117 ASN A N 1
ATOM 931 C CA . ASN A 1 117 ? -13.373 17.298 13.506 1.00 93.69 117 ASN A CA 1
ATOM 932 C C . ASN A 1 117 ? -13.404 15.847 13.015 1.00 93.69 117 ASN A C 1
ATOM 934 O O . ASN A 1 117 ? -13.587 15.585 11.827 1.00 93.69 117 ASN A O 1
ATOM 938 N N . VAL A 1 118 ? -13.268 14.907 13.950 1.00 96.69 118 VAL A N 1
ATOM 939 C CA . VAL A 1 118 ? -13.296 13.468 13.668 1.00 96.69 118 VAL A CA 1
ATOM 940 C C . VAL A 1 118 ? -14.669 12.890 13.974 1.00 96.69 118 VAL A C 1
ATOM 942 O O . VAL A 1 118 ? -15.139 12.948 15.111 1.00 96.69 118 VAL A O 1
ATOM 945 N N . THR A 1 119 ? -15.273 12.245 12.980 1.00 98.06 119 THR A N 1
ATOM 946 C CA . THR A 1 119 ? -16.463 11.411 13.179 1.00 98.06 119 THR A CA 1
ATOM 947 C C . THR A 1 119 ? -16.035 9.978 13.478 1.00 98.06 119 THR A C 1
ATOM 949 O O . THR A 1 119 ? -15.185 9.417 12.782 1.00 98.06 119 THR A O 1
ATOM 952 N N . LYS A 1 120 ? -16.617 9.378 14.519 1.00 97.81 120 LYS A N 1
ATOM 953 C CA . LYS A 1 120 ? -16.360 7.988 14.911 1.00 97.81 120 LYS A CA 1
ATOM 954 C C . LYS A 1 120 ? -17.600 7.147 14.640 1.00 97.81 120 LYS A C 1
ATOM 956 O O . LYS A 1 120 ? -18.669 7.480 15.134 1.00 97.81 120 LYS A O 1
ATOM 961 N N . ASP A 1 121 ? -17.421 6.052 13.916 1.00 96.69 121 ASP A N 1
ATOM 962 C CA . ASP A 1 121 ? -18.443 5.036 13.657 1.00 96.69 121 ASP A CA 1
ATOM 963 C C . ASP A 1 121 ? -17.900 3.651 14.036 1.00 96.69 121 ASP A C 1
ATOM 965 O O . ASP A 1 121 ? -16.701 3.484 14.273 1.00 96.69 121 ASP A O 1
ATOM 969 N N . THR A 1 122 ? -18.771 2.642 14.058 1.00 97.19 122 THR A N 1
ATOM 970 C CA . THR A 1 122 ? -18.379 1.258 14.352 1.00 97.19 122 THR A CA 1
ATOM 971 C C . THR A 1 122 ? -19.124 0.275 13.456 1.00 97.19 122 THR A C 1
ATOM 973 O O . THR A 1 122 ? -20.344 0.337 13.325 1.00 97.19 122 THR A O 1
ATOM 976 N N . ILE A 1 123 ? -18.395 -0.685 12.890 1.00 96.00 123 ILE A N 1
ATOM 977 C CA . ILE A 1 123 ? -18.944 -1.898 12.283 1.00 96.00 123 ILE A CA 1
ATOM 978 C C . ILE A 1 123 ? -18.982 -2.974 13.363 1.00 96.00 123 ILE A C 1
ATOM 980 O O . ILE A 1 123 ? -17.950 -3.334 13.917 1.00 96.00 123 ILE A O 1
ATOM 984 N N . THR A 1 124 ? -20.162 -3.509 13.667 1.00 96.38 124 THR A N 1
ATOM 985 C CA . THR A 1 124 ? -20.320 -4.583 14.666 1.00 96.38 124 THR A CA 1
ATOM 986 C C . THR A 1 124 ? -20.379 -5.970 14.032 1.00 96.38 124 THR A C 1
ATOM 988 O O . THR A 1 124 ? -20.085 -6.976 14.678 1.00 96.38 124 THR A O 1
ATOM 991 N N . ASN A 1 125 ? -20.740 -6.049 12.750 1.00 97.12 125 ASN A N 1
ATOM 992 C CA . ASN A 1 125 ? -20.819 -7.309 12.032 1.00 97.12 125 ASN A CA 1
ATOM 993 C C . ASN A 1 125 ? -19.410 -7.820 11.694 1.00 97.12 125 ASN A C 1
ATOM 995 O O . ASN A 1 125 ? -18.766 -7.343 10.760 1.00 97.12 125 ASN A O 1
ATOM 999 N N . LYS A 1 126 ? -18.959 -8.846 12.420 1.00 95.81 126 LYS A N 1
ATOM 1000 C CA . LYS A 1 126 ? -17.644 -9.465 12.215 1.00 95.81 126 LYS A CA 1
ATOM 1001 C C . LYS A 1 126 ? -17.423 -9.957 10.781 1.00 95.81 126 LYS A C 1
ATOM 1003 O O . LYS A 1 126 ? -16.351 -9.736 10.231 1.00 95.81 126 LYS A O 1
ATOM 1008 N N . LYS A 1 127 ? -18.440 -10.548 10.143 1.00 96.31 127 LYS A N 1
ATOM 1009 C CA . LYS A 1 127 ? -18.338 -11.013 8.751 1.00 96.31 127 LYS A CA 1
ATOM 1010 C C . LYS A 1 127 ? -18.074 -9.846 7.798 1.00 96.31 127 LYS A C 1
ATOM 1012 O O . LYS A 1 127 ? -17.292 -9.988 6.867 1.00 96.31 127 LYS A O 1
ATOM 1017 N N . GLN A 1 128 ? -18.696 -8.692 8.038 1.00 94.31 128 GLN A N 1
ATOM 1018 C CA . GLN A 1 128 ? -18.448 -7.488 7.244 1.00 94.31 128 GLN A CA 1
ATOM 1019 C C . GLN A 1 128 ? -17.015 -6.972 7.426 1.00 94.31 128 GLN A C 1
ATOM 1021 O O . GLN A 1 128 ? -16.372 -6.628 6.437 1.00 94.31 128 GLN A O 1
ATOM 1026 N N . ILE A 1 129 ? -16.503 -6.959 8.662 1.00 95.50 129 ILE A N 1
ATOM 1027 C CA . ILE A 1 129 ? -15.108 -6.591 8.947 1.00 95.50 129 ILE A CA 1
ATOM 1028 C C . ILE A 1 129 ? -14.159 -7.539 8.209 1.00 95.50 129 ILE A C 1
ATOM 1030 O O . ILE A 1 129 ? -13.285 -7.083 7.478 1.00 95.50 129 ILE A O 1
ATOM 1034 N N . ASP A 1 130 ? -14.360 -8.850 8.342 1.00 95.19 130 ASP A N 1
ATOM 1035 C CA . ASP A 1 130 ? -13.497 -9.842 7.701 1.00 95.19 130 ASP A CA 1
ATOM 1036 C C . ASP A 1 130 ? -13.485 -9.671 6.174 1.00 95.19 130 ASP A C 1
ATOM 1038 O O . ASP A 1 130 ? -12.413 -9.685 5.578 1.00 95.19 130 ASP A O 1
ATOM 1042 N N . VAL A 1 131 ? -14.634 -9.393 5.544 1.00 94.62 131 VAL A N 1
ATOM 1043 C CA . VAL A 1 131 ? -14.704 -9.100 4.100 1.00 94.62 131 VAL A CA 1
ATOM 1044 C C . VAL A 1 131 ? -13.901 -7.850 3.722 1.00 94.62 131 VAL A C 1
ATOM 1046 O O . VAL A 1 131 ? -13.168 -7.885 2.733 1.00 94.62 131 VAL A O 1
ATOM 1049 N N . ILE A 1 132 ? -14.000 -6.756 4.488 1.00 94.19 132 ILE A N 1
ATOM 1050 C CA . ILE A 1 132 ? -13.232 -5.524 4.228 1.00 94.19 132 ILE A CA 1
ATOM 1051 C C . ILE A 1 132 ? -11.732 -5.827 4.233 1.00 94.19 132 ILE A C 1
ATOM 1053 O O . ILE A 1 132 ? -11.030 -5.478 3.286 1.00 94.19 132 ILE A O 1
ATOM 1057 N N . PHE A 1 133 ? -11.254 -6.525 5.263 1.00 95.50 133 PHE A N 1
ATOM 1058 C CA . PHE A 1 133 ? -9.836 -6.837 5.417 1.00 95.50 133 PHE A CA 1
ATOM 1059 C C . PHE A 1 133 ? -9.346 -7.876 4.408 1.00 95.50 133 PHE A C 1
ATOM 1061 O O . PHE A 1 133 ? -8.254 -7.724 3.869 1.00 95.50 133 PHE A O 1
ATOM 1068 N N . THR A 1 134 ? -10.139 -8.899 4.089 1.00 94.31 134 THR A N 1
ATOM 1069 C CA . THR A 1 134 ? -9.804 -9.852 3.022 1.00 94.31 134 THR A CA 1
ATOM 1070 C C . THR A 1 134 ? -9.658 -9.141 1.680 1.00 94.31 134 THR A C 1
ATOM 1072 O O . THR A 1 134 ? -8.684 -9.382 0.972 1.00 94.31 134 THR A O 1
ATOM 1075 N N . ASN A 1 135 ? -10.566 -8.219 1.349 1.00 91.06 135 ASN A N 1
ATOM 1076 C CA . ASN A 1 135 ? -10.495 -7.456 0.104 1.00 91.06 135 ASN A CA 1
ATOM 1077 C C . ASN A 1 135 ? -9.326 -6.466 0.093 1.00 91.06 135 ASN A C 1
ATOM 1079 O O . ASN A 1 135 ? -8.690 -6.285 -0.941 1.00 91.06 135 ASN A O 1
ATOM 1083 N N . ALA A 1 136 ? -9.027 -5.833 1.228 1.00 92.88 136 ALA A N 1
ATOM 1084 C CA . ALA A 1 136 ? -7.910 -4.903 1.344 1.00 92.88 136 ALA A CA 1
ATOM 1085 C C . ALA A 1 136 ? -6.543 -5.608 1.254 1.00 92.88 136 ALA A C 1
ATOM 1087 O O . ALA A 1 136 ? -5.596 -5.006 0.764 1.00 92.88 136 ALA A O 1
ATOM 1088 N N . LYS A 1 137 ? -6.460 -6.888 1.649 1.00 91.56 137 LYS A N 1
ATOM 1089 C CA . LYS A 1 137 ? -5.272 -7.754 1.503 1.00 91.56 137 LYS A CA 1
ATOM 1090 C C . LYS A 1 137 ? -5.203 -8.481 0.156 1.00 91.56 137 LYS A C 1
ATOM 1092 O O . LYS A 1 137 ? -4.216 -9.156 -0.128 1.00 91.56 137 LYS A O 1
ATOM 1097 N N . ALA A 1 138 ? -6.246 -8.404 -0.672 1.00 87.00 138 ALA A N 1
ATOM 1098 C CA . ALA A 1 138 ? -6.329 -9.199 -1.888 1.00 87.00 138 ALA A CA 1
ATOM 1099 C C . ALA A 1 138 ? -5.307 -8.728 -2.938 1.00 87.00 138 ALA A C 1
ATOM 1101 O O . ALA A 1 138 ? -5.500 -7.737 -3.641 1.00 87.00 138 ALA A O 1
ATOM 1102 N N . GLN A 1 139 ? -4.242 -9.512 -3.101 1.00 69.62 139 GLN A N 1
ATOM 1103 C CA . GLN A 1 139 ? -3.188 -9.325 -4.107 1.00 69.62 139 GLN A CA 1
ATOM 1104 C C . GLN A 1 139 ? -3.602 -9.751 -5.529 1.00 69.62 139 GLN A C 1
ATOM 1106 O O . GLN A 1 139 ? -2.911 -9.466 -6.510 1.00 69.62 139 GLN A O 1
ATOM 1111 N N . ASN A 1 140 ? -4.819 -10.278 -5.694 1.00 61.94 140 ASN A N 1
ATOM 1112 C CA . ASN A 1 140 ? -5.415 -10.639 -6.986 1.00 61.94 140 ASN A CA 1
ATOM 1113 C C . ASN A 1 140 ? -6.413 -9.579 -7.487 1.00 61.94 140 ASN A C 1
ATOM 1115 O O . ASN A 1 140 ? -6.919 -8.790 -6.694 1.00 61.94 140 ASN A O 1
ATOM 1119 N N . ASN A 1 141 ? -6.706 -9.575 -8.793 1.00 52.62 141 ASN A N 1
ATOM 1120 C CA . ASN A 1 141 ? -7.546 -8.593 -9.511 1.00 52.62 141 ASN A CA 1
ATOM 1121 C C . ASN A 1 141 ? -9.042 -8.557 -9.113 1.00 52.62 141 ASN A C 1
ATOM 1123 O O . ASN A 1 141 ? -9.894 -8.147 -9.898 1.00 52.62 141 ASN A O 1
ATOM 1127 N N . LEU A 1 142 ? -9.398 -8.939 -7.885 1.00 43.09 142 LEU A N 1
ATOM 1128 C CA . LEU A 1 142 ? -10.787 -9.012 -7.423 1.00 43.09 142 LEU A CA 1
ATOM 1129 C C . LEU A 1 142 ? -11.454 -7.634 -7.238 1.00 43.09 142 LEU A C 1
ATOM 1131 O O . LEU A 1 142 ? -12.638 -7.556 -6.925 1.00 43.09 142 LEU A O 1
ATOM 1135 N N . TYR A 1 143 ? -10.720 -6.540 -7.456 1.00 39.00 143 TYR A N 1
ATOM 1136 C CA . TYR A 1 143 ? -11.231 -5.179 -7.298 1.00 39.00 143 TYR A CA 1
ATOM 1137 C C . TYR A 1 143 ? -12.129 -4.702 -8.456 1.00 39.00 143 TYR A C 1
ATOM 1139 O O . TYR A 1 143 ? -12.813 -3.692 -8.323 1.00 39.00 143 TYR A O 1
ATOM 1147 N N . LEU A 1 144 ? -12.188 -5.431 -9.578 1.00 38.62 144 LEU A N 1
ATOM 1148 C CA . LEU A 1 144 ? -12.999 -5.041 -10.743 1.00 38.62 144 LEU A CA 1
ATOM 1149 C C . LEU A 1 144 ? -14.435 -5.601 -10.759 1.00 38.62 144 LEU A C 1
ATOM 1151 O O . LEU A 1 144 ? -15.166 -5.330 -11.707 1.00 38.62 144 LEU A O 1
ATOM 1155 N N . ALA A 1 145 ? -14.878 -6.335 -9.732 1.00 34.00 145 ALA A N 1
ATOM 1156 C CA . ALA A 1 145 ? -16.159 -7.057 -9.775 1.00 34.00 145 ALA A CA 1
ATOM 1157 C C . ALA A 1 145 ? -17.192 -6.654 -8.702 1.00 34.00 145 ALA A C 1
ATOM 1159 O O . ALA A 1 145 ? -17.988 -7.495 -8.297 1.00 34.00 145 ALA A O 1
ATOM 1160 N N . VAL A 1 146 ? -17.210 -5.398 -8.231 1.00 37.34 146 VAL A N 1
ATOM 1161 C CA . VAL A 1 146 ? -18.287 -4.935 -7.318 1.00 37.34 146 VAL A CA 1
ATOM 1162 C C . VAL A 1 146 ? -19.060 -3.704 -7.817 1.00 37.34 146 VAL A C 1
ATOM 1164 O O . VAL A 1 146 ? -20.157 -3.469 -7.337 1.00 37.34 146 VAL A O 1
ATOM 1167 N N . ASN A 1 147 ? -18.602 -2.984 -8.851 1.00 33.84 147 ASN A N 1
ATOM 1168 C CA . ASN A 1 1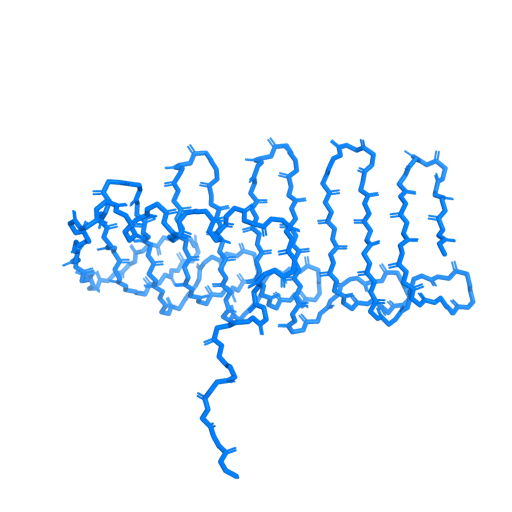47 ? -19.325 -1.810 -9.384 1.00 33.84 147 ASN A CA 1
ATOM 1169 C C . ASN A 1 147 ? -19.567 -1.877 -10.905 1.00 33.84 147 ASN A C 1
ATOM 1171 O O . ASN A 1 147 ? -19.300 -0.923 -11.632 1.00 33.84 147 ASN A O 1
ATOM 1175 N N . LYS A 1 148 ? -20.080 -3.009 -11.399 1.00 36.62 148 LYS A N 1
ATOM 1176 C CA . LYS A 1 148 ? -20.776 -3.077 -12.697 1.00 36.62 148 LYS A CA 1
ATOM 1177 C C . LYS A 1 148 ? -22.112 -3.807 -12.553 1.00 36.62 148 LYS A C 1
ATOM 1179 O O . LYS A 1 148 ? -22.377 -4.783 -13.238 1.00 36.62 148 LYS A O 1
ATOM 1184 N N . GLU A 1 149 ? -22.960 -3.299 -11.669 1.00 39.94 149 GLU A N 1
ATOM 1185 C CA . GLU A 1 149 ? -24.406 -3.364 -11.871 1.00 39.94 149 GLU A CA 1
ATOM 1186 C C . GLU A 1 149 ? -24.943 -1.934 -11.795 1.00 39.94 149 GLU A C 1
ATOM 1188 O O . GLU A 1 149 ? -24.800 -1.267 -10.773 1.00 39.94 149 GLU A O 1
ATOM 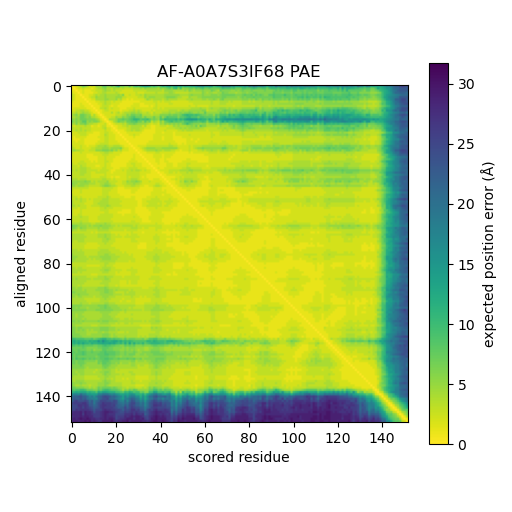1193 N N . GLY A 1 150 ? -25.505 -1.449 -12.905 1.00 33.88 150 GLY A N 1
ATOM 1194 C CA . GLY A 1 150 ? -26.198 -0.164 -12.967 1.00 33.88 150 GLY A CA 1
ATOM 1195 C C . GLY A 1 150 ? -25.892 0.643 -14.226 1.00 33.88 150 GLY A C 1
ATOM 1196 O O . GLY A 1 150 ? -24.993 1.476 -14.222 1.00 33.88 150 GLY A O 1
ATOM 1197 N N . GLY A 1 151 ? -26.675 0.427 -15.282 1.00 35.56 151 GLY A N 1
ATOM 1198 C CA . GLY A 1 151 ? -26.733 1.322 -16.438 1.00 35.56 151 GLY A CA 1
ATOM 1199 C C . GLY A 1 151 ? -27.177 0.596 -17.698 1.00 35.56 151 GLY A C 1
ATOM 1200 O O . G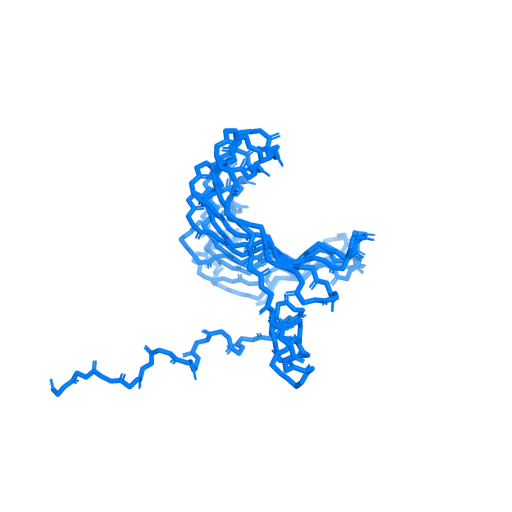LY A 1 151 ? -26.358 -0.070 -18.320 1.00 35.56 151 GLY A O 1
ATOM 1201 N N . GLN A 1 152 ? -28.477 0.692 -17.983 1.00 34.78 152 GLN A N 1
ATOM 1202 C CA . GLN A 1 152 ? -29.164 0.195 -19.181 1.00 34.78 152 GLN A CA 1
ATOM 1203 C C . GLN A 1 152 ? -28.551 0.713 -20.484 1.00 34.78 152 GLN A C 1
ATOM 1205 O O . GLN A 1 152 ? -28.024 1.848 -20.473 1.00 34.78 152 GLN A O 1
#